Protein AF-A0A2E3DBJ8-F1 (afdb_monomer_lite)

Structure (mmCIF, N/CA/C/O backbone):
data_AF-A0A2E3DBJ8-F1
#
_entry.id   AF-A0A2E3DBJ8-F1
#
loop_
_atom_site.group_PDB
_atom_site.id
_atom_site.type_symbol
_atom_site.label_atom_id
_atom_site.label_alt_id
_atom_site.label_comp_id
_atom_site.label_asym_id
_atom_site.label_entity_id
_atom_site.label_seq_id
_atom_site.pdbx_PDB_ins_code
_atom_site.Cartn_x
_atom_site.Cartn_y
_atom_site.Cartn_z
_atom_site.occupancy
_atom_site.B_iso_or_equiv
_atom_site.auth_seq_id
_atom_site.auth_comp_id
_atom_site.auth_asym_id
_atom_site.auth_atom_id
_atom_site.pdbx_PDB_model_num
ATOM 1 N N . MET A 1 1 ? 2.714 -24.431 -2.925 1.00 64.12 1 MET A N 1
ATOM 2 C CA . MET A 1 1 ? 3.748 -24.515 -3.978 1.00 64.12 1 MET A CA 1
ATOM 3 C C . MET A 1 1 ? 3.813 -23.175 -4.696 1.00 64.12 1 MET A C 1
ATOM 5 O O . MET A 1 1 ? 3.293 -23.070 -5.788 1.00 64.12 1 MET A O 1
ATOM 9 N N . PHE A 1 2 ? 4.335 -22.157 -4.012 1.00 64.56 2 PHE A N 1
ATOM 10 C CA . PHE A 1 2 ? 4.740 -20.825 -4.486 1.00 64.56 2 PHE A CA 1
ATOM 11 C C . PHE A 1 2 ? 5.292 -20.165 -3.223 1.00 64.56 2 PHE A C 1
ATOM 13 O O . PHE A 1 2 ? 4.551 -19.555 -2.455 1.00 64.56 2 PHE A O 1
ATOM 20 N N . GLU A 1 3 ? 6.553 -20.436 -2.913 1.00 76.12 3 GLU A N 1
ATOM 21 C CA . GLU A 1 3 ? 7.221 -19.737 -1.821 1.00 76.12 3 GLU A CA 1
ATOM 22 C C . GLU A 1 3 ? 7.548 -18.342 -2.352 1.00 76.12 3 GLU A C 1
ATOM 24 O O . GLU A 1 3 ? 8.418 -18.189 -3.203 1.00 76.12 3 GLU A O 1
ATOM 29 N N . ILE A 1 4 ? 6.760 -17.334 -1.957 1.00 84.00 4 ILE A N 1
ATOM 30 C CA . ILE A 1 4 ? 6.989 -15.956 -2.398 1.00 84.00 4 ILE A CA 1
ATOM 31 C C . ILE A 1 4 ? 8.116 -15.369 -1.544 1.00 84.00 4 ILE A C 1
ATOM 33 O O . ILE A 1 4 ? 7.918 -14.858 -0.442 1.00 84.00 4 ILE A O 1
ATOM 37 N N . GLY A 1 5 ? 9.340 -15.553 -2.019 1.00 90.31 5 GLY A N 1
ATOM 38 C CA . GLY A 1 5 ? 10.532 -14.992 -1.416 1.00 90.31 5 GLY A CA 1
ATOM 39 C C . GLY A 1 5 ? 10.829 -13.589 -1.934 1.00 90.31 5 GLY A C 1
ATOM 40 O O . GLY A 1 5 ? 10.189 -13.043 -2.839 1.00 90.31 5 GLY A O 1
ATOM 41 N N . PHE A 1 6 ? 11.847 -12.980 -1.331 1.00 93.69 6 PHE A N 1
ATOM 42 C CA . PHE A 1 6 ? 12.380 -11.700 -1.789 1.00 93.69 6 PHE A CA 1
ATOM 43 C C . PHE A 1 6 ? 12.876 -11.738 -3.254 1.00 93.69 6 PHE A C 1
ATOM 45 O O . PHE A 1 6 ? 12.580 -10.791 -3.989 1.00 93.69 6 PHE A O 1
ATOM 52 N N . PRO A 1 7 ? 13.564 -12.801 -3.731 1.00 93.44 7 PRO A N 1
ATOM 53 C CA . PRO A 1 7 ? 13.980 -12.898 -5.133 1.00 93.44 7 PRO A CA 1
ATOM 54 C C . PRO A 1 7 ? 12.807 -12.894 -6.121 1.00 93.44 7 PRO A C 1
ATOM 56 O O . PRO A 1 7 ? 12.862 -12.219 -7.149 1.00 93.44 7 PRO A O 1
ATOM 59 N N . GLU A 1 8 ? 11.719 -13.590 -5.801 1.00 92.19 8 GLU A N 1
ATOM 60 C CA . GLU A 1 8 ? 10.527 -13.687 -6.641 1.00 92.19 8 GLU A CA 1
ATOM 61 C C . GLU A 1 8 ? 9.845 -12.322 -6.794 1.00 92.19 8 GLU A C 1
ATOM 63 O O . GLU A 1 8 ? 9.451 -11.948 -7.901 1.00 92.19 8 GLU A O 1
ATOM 68 N N . LEU A 1 9 ? 9.772 -11.530 -5.715 1.00 93.44 9 LEU A N 1
ATOM 69 C CA . LEU A 1 9 ? 9.250 -10.161 -5.775 1.00 93.44 9 LEU A CA 1
ATOM 70 C C . LEU A 1 9 ? 10.073 -9.264 -6.707 1.00 93.44 9 LEU A C 1
ATOM 72 O O . LEU A 1 9 ? 9.493 -8.465 -7.441 1.00 93.44 9 LEU A O 1
ATOM 76 N N . ILE A 1 10 ? 11.402 -9.406 -6.721 1.00 94.94 10 ILE A N 1
ATOM 77 C CA . ILE A 1 10 ? 12.270 -8.649 -7.637 1.00 94.94 10 ILE A CA 1
ATOM 78 C C . ILE A 1 10 ? 11.977 -9.028 -9.090 1.00 94.94 10 ILE A C 1
ATOM 80 O O . ILE A 1 10 ? 11.841 -8.143 -9.935 1.00 94.94 10 ILE A O 1
ATOM 84 N N . VAL A 1 11 ? 11.841 -10.323 -9.389 1.00 95.06 11 VAL A N 1
ATOM 85 C CA . VAL A 1 11 ? 11.512 -10.791 -10.745 1.00 95.06 11 VAL A CA 1
ATOM 86 C C . VAL A 1 11 ? 10.172 -10.213 -11.200 1.00 95.06 11 VAL A C 1
ATOM 88 O O . VAL A 1 11 ? 10.083 -9.653 -12.293 1.00 95.06 11 VAL A O 1
ATOM 91 N N . ILE A 1 12 ? 9.148 -10.268 -10.346 1.00 93.69 12 ILE A N 1
ATOM 92 C CA . ILE A 1 12 ? 7.830 -9.689 -10.636 1.00 93.69 12 ILE A CA 1
ATOM 93 C C . ILE A 1 12 ? 7.934 -8.174 -10.846 1.00 93.69 12 ILE A C 1
ATOM 95 O O . ILE A 1 12 ? 7.332 -7.646 -11.784 1.00 93.69 12 ILE A O 1
ATOM 99 N N . ALA A 1 13 ? 8.714 -7.469 -10.021 1.00 93.38 13 ALA A N 1
ATOM 100 C CA . ALA A 1 13 ? 8.919 -6.031 -10.153 1.00 93.38 13 ALA A CA 1
ATOM 101 C C . ALA A 1 13 ? 9.552 -5.678 -11.504 1.00 93.38 13 ALA A C 1
ATOM 103 O O . ALA A 1 13 ? 9.046 -4.792 -12.188 1.00 93.38 13 ALA A O 1
ATOM 104 N N . ILE A 1 14 ? 10.592 -6.403 -11.926 1.00 95.56 14 ILE A N 1
ATOM 105 C CA . ILE A 1 14 ? 11.251 -6.198 -13.223 1.00 95.56 14 ILE A CA 1
ATOM 106 C C . ILE A 1 14 ? 10.274 -6.455 -14.373 1.00 95.56 14 ILE A C 1
ATOM 108 O O . ILE A 1 14 ? 10.142 -5.611 -15.257 1.00 95.56 14 ILE A O 1
ATOM 112 N N . VAL A 1 15 ? 9.553 -7.580 -14.354 1.00 94.88 15 VAL A N 1
ATOM 113 C CA . VAL A 1 15 ? 8.572 -7.914 -15.401 1.00 94.88 15 VAL A CA 1
ATOM 114 C C . VAL A 1 15 ? 7.490 -6.839 -15.492 1.00 94.88 15 VAL A C 1
ATOM 116 O O . VAL A 1 15 ? 7.182 -6.357 -16.582 1.00 94.88 15 VAL A O 1
ATOM 119 N N . THR A 1 16 ? 6.963 -6.399 -14.349 1.00 93.50 16 THR A N 1
ATOM 120 C CA . THR A 1 16 ? 5.969 -5.319 -14.283 1.00 93.50 16 THR A CA 1
ATOM 121 C C . THR A 1 16 ? 6.530 -4.021 -14.860 1.00 93.50 16 THR A C 1
ATOM 123 O O . THR A 1 16 ? 5.851 -3.346 -15.632 1.00 93.50 16 THR A O 1
ATOM 126 N N . LEU A 1 17 ? 7.783 -3.691 -14.537 1.00 93.62 17 LEU A N 1
ATOM 127 C CA . LEU A 1 17 ? 8.474 -2.503 -15.031 1.00 93.62 17 LEU A CA 1
ATOM 128 C C . LEU A 1 17 ? 8.656 -2.530 -16.550 1.00 93.62 17 LEU A C 1
ATOM 130 O O . LEU A 1 17 ? 8.526 -1.491 -17.184 1.00 93.62 17 LEU A O 1
ATOM 134 N N . VAL A 1 18 ? 8.925 -3.695 -17.138 1.00 94.75 18 VAL A N 1
ATOM 135 C CA . VAL A 1 18 ? 9.076 -3.849 -18.593 1.00 94.75 18 VAL A CA 1
ATOM 136 C C . VAL A 1 18 ? 7.728 -3.734 -19.306 1.00 94.75 18 VAL A C 1
ATOM 138 O O . VAL A 1 18 ? 7.632 -3.045 -20.317 1.00 94.75 18 VAL A O 1
ATOM 141 N N . VAL A 1 19 ? 6.681 -4.372 -18.779 1.00 93.81 19 VAL A N 1
ATOM 142 C CA . VAL A 1 19 ? 5.345 -4.383 -19.401 1.00 93.81 19 VAL A CA 1
ATOM 143 C C . VAL A 1 19 ? 4.663 -3.018 -19.303 1.00 93.81 19 VAL A C 1
ATOM 145 O O . VAL A 1 19 ? 4.098 -2.523 -20.276 1.00 93.81 19 VAL A O 1
ATOM 148 N N . VAL A 1 20 ? 4.697 -2.409 -18.117 1.00 89.50 20 VAL A N 1
ATOM 149 C CA . VAL A 1 20 ? 4.037 -1.125 -17.836 1.00 89.50 20 VAL A CA 1
ATOM 150 C C . VAL A 1 20 ? 4.932 0.055 -18.223 1.00 89.50 20 VAL A C 1
ATOM 152 O O . VAL A 1 20 ? 4.434 1.110 -18.620 1.00 89.50 20 VAL A O 1
ATOM 155 N N . GLY A 1 21 ? 6.249 -0.122 -18.137 1.00 90.88 21 GLY A N 1
ATOM 156 C CA . GLY A 1 21 ? 7.250 0.932 -18.258 1.00 90.88 21 GLY A CA 1
ATOM 157 C C . GLY A 1 21 ? 7.570 1.577 -16.896 1.00 90.88 21 GLY A C 1
ATOM 158 O O . GLY A 1 21 ? 6.645 1.910 -16.143 1.00 90.88 21 GLY A O 1
ATOM 159 N N . PRO A 1 22 ? 8.855 1.836 -16.572 1.00 88.38 22 PRO A N 1
ATOM 160 C CA . PRO A 1 22 ? 9.257 2.459 -15.304 1.00 88.38 22 PRO A CA 1
ATOM 161 C C . PRO A 1 22 ?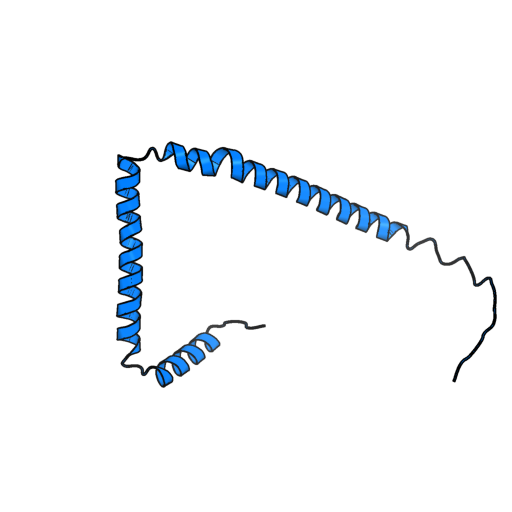 8.672 3.852 -15.095 1.00 88.38 22 PRO A C 1
ATOM 163 O O . PRO A 1 22 ? 8.413 4.259 -13.966 1.00 88.38 22 PRO A O 1
ATOM 166 N N . GLU A 1 23 ? 8.411 4.572 -16.180 1.00 91.12 23 GLU A N 1
ATOM 167 C CA . GLU A 1 23 ? 7.883 5.934 -16.138 1.00 91.12 23 GLU A CA 1
ATOM 168 C C . GLU A 1 23 ? 6.409 5.987 -15.705 1.00 91.12 23 GLU A C 1
ATOM 170 O O . GLU A 1 23 ? 5.950 7.000 -15.174 1.00 91.12 23 GLU A O 1
ATOM 175 N N . LYS A 1 24 ? 5.662 4.886 -15.883 1.00 89.19 24 LYS A N 1
ATOM 176 C CA . LYS A 1 24 ? 4.215 4.828 -15.622 1.00 89.19 24 LYS A CA 1
ATOM 177 C C . LYS A 1 24 ? 3.860 4.240 -14.256 1.00 89.19 24 LYS A C 1
ATOM 179 O O . LYS A 1 24 ? 2.848 4.641 -13.686 1.00 89.19 24 LYS A O 1
ATOM 184 N N . ILE A 1 25 ? 4.700 3.380 -13.670 1.00 90.69 25 ILE A N 1
ATOM 185 C CA . ILE A 1 25 ? 4.518 2.887 -12.289 1.00 90.69 25 ILE A CA 1
ATOM 186 C C . ILE A 1 25 ? 4.303 4.013 -11.264 1.00 90.69 25 ILE A C 1
ATOM 188 O O . ILE A 1 25 ? 3.335 3.922 -10.505 1.00 90.69 25 ILE A O 1
ATOM 192 N N . PRO A 1 26 ? 5.112 5.093 -11.216 1.00 87.50 26 PRO A N 1
ATOM 193 C CA . PRO A 1 26 ? 4.893 6.153 -10.235 1.00 87.50 26 PRO A CA 1
ATOM 194 C C . PRO A 1 26 ? 3.543 6.847 -10.429 1.00 87.50 26 PRO A C 1
ATOM 196 O O . PRO A 1 26 ? 2.963 7.320 -9.457 1.00 87.50 26 PRO A O 1
ATOM 199 N N . GLN A 1 27 ? 3.018 6.897 -11.656 1.00 91.25 27 GLN A N 1
ATOM 200 C CA . GLN A 1 27 ? 1.686 7.438 -11.922 1.00 91.25 27 GLN A CA 1
ATOM 201 C C . GLN A 1 27 ? 0.596 6.491 -11.404 1.00 91.25 27 GLN A C 1
ATOM 203 O O . GLN A 1 27 ? -0.285 6.934 -10.674 1.00 91.25 27 GLN A O 1
ATOM 208 N N . VAL A 1 28 ? 0.703 5.186 -11.684 1.00 92.19 28 VAL A N 1
ATOM 209 C CA . VAL A 1 28 ? -0.243 4.162 -11.202 1.00 92.19 28 VAL A CA 1
ATOM 210 C C . VAL A 1 28 ? -0.274 4.108 -9.673 1.00 92.19 28 VAL A C 1
ATOM 212 O O . VAL A 1 28 ? -1.351 4.138 -9.082 1.00 92.19 28 VAL A O 1
ATOM 215 N N . VAL A 1 29 ? 0.890 4.106 -9.017 1.00 93.69 29 VAL A N 1
ATOM 216 C CA . VAL A 1 29 ? 0.986 4.126 -7.549 1.00 93.69 29 VAL A CA 1
ATOM 217 C C . VAL A 1 29 ? 0.365 5.398 -6.982 1.00 93.69 29 VAL A C 1
ATOM 219 O O . VAL A 1 29 ? -0.371 5.316 -6.003 1.00 93.69 29 VAL A O 1
ATOM 222 N N . LYS A 1 30 ? 0.591 6.570 -7.590 1.00 93.75 30 LYS A N 1
ATOM 223 C CA . LYS A 1 30 ? -0.048 7.827 -7.160 1.00 93.75 30 LYS A CA 1
ATOM 224 C C . LYS A 1 30 ? -1.570 7.758 -7.264 1.00 93.75 30 LYS A C 1
ATOM 226 O O . LYS A 1 30 ? -2.250 8.166 -6.329 1.00 93.75 30 LYS A O 1
ATOM 231 N N . THR A 1 31 ? -2.105 7.207 -8.351 1.00 93.25 31 THR A N 1
ATOM 232 C CA . THR A 1 31 ? -3.551 7.026 -8.507 1.00 93.25 31 THR A CA 1
ATOM 233 C C . THR A 1 31 ? -4.085 6.062 -7.454 1.00 93.25 31 THR A C 1
ATOM 235 O O . THR A 1 31 ? -4.936 6.446 -6.661 1.00 93.25 31 THR A O 1
ATOM 238 N N . VAL A 1 32 ? -3.551 4.844 -7.371 1.00 94.88 32 VAL A N 1
ATOM 239 C CA . VAL A 1 32 ? -4.028 3.829 -6.418 1.00 94.88 32 VAL A CA 1
ATOM 240 C C . VAL A 1 32 ? -3.900 4.32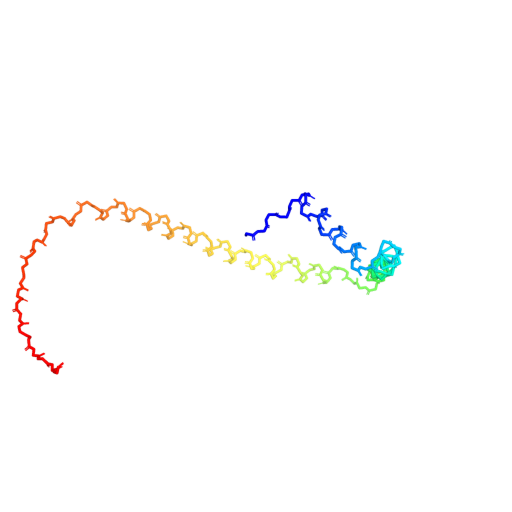0 -4.974 1.00 94.88 32 VAL A C 1
ATOM 242 O O . VAL A 1 32 ? -4.851 4.213 -4.205 1.00 94.88 32 VAL A O 1
ATOM 245 N N . SER A 1 33 ? -2.771 4.934 -4.611 1.00 94.00 33 SER A N 1
ATOM 246 C CA . SER A 1 33 ? -2.567 5.476 -3.262 1.00 94.00 33 SER A CA 1
ATOM 247 C C . SER A 1 33 ? -3.504 6.637 -2.940 1.00 94.00 33 SER A C 1
ATOM 249 O O . SER A 1 33 ? -3.951 6.740 -1.801 1.00 94.00 33 SER A O 1
ATOM 251 N N . PHE A 1 34 ? -3.865 7.476 -3.914 1.00 93.44 34 PHE A N 1
ATOM 252 C CA . PHE A 1 34 ? -4.880 8.510 -3.722 1.00 93.44 34 PHE A CA 1
ATOM 253 C C . PHE A 1 34 ? -6.253 7.904 -3.403 1.00 93.44 34 PHE A C 1
ATOM 255 O O . PHE A 1 34 ? -6.911 8.359 -2.469 1.00 93.44 34 PHE A O 1
ATOM 262 N N . TRP A 1 35 ? -6.659 6.847 -4.114 1.00 92.31 35 TRP A N 1
ATOM 263 C CA . TRP A 1 35 ? -7.913 6.132 -3.846 1.00 92.31 35 TRP A CA 1
ATOM 264 C C . TRP A 1 35 ? -7.906 5.454 -2.474 1.00 92.31 35 TRP A C 1
ATOM 266 O O . TRP A 1 35 ? -8.850 5.624 -1.705 1.00 92.31 35 TRP A O 1
ATOM 276 N N . VAL A 1 36 ? -6.819 4.760 -2.125 1.00 92.75 36 VAL A N 1
ATOM 277 C CA . VAL A 1 36 ? -6.662 4.135 -0.802 1.00 92.75 36 VAL A CA 1
ATOM 278 C C . VAL A 1 36 ? -6.700 5.191 0.300 1.00 92.75 36 VAL A C 1
ATOM 280 O O . VAL A 1 36 ? -7.458 5.048 1.252 1.00 92.75 36 VAL A O 1
ATOM 283 N N . ARG A 1 37 ? -5.969 6.301 0.141 1.00 90.44 37 ARG A N 1
ATOM 284 C CA . ARG A 1 37 ? -5.967 7.410 1.103 1.00 90.44 37 ARG A CA 1
ATOM 285 C C . ARG A 1 37 ? -7.352 8.028 1.259 1.00 90.44 37 ARG A C 1
ATOM 287 O O . ARG A 1 37 ? -7.759 8.323 2.377 1.00 90.44 37 ARG A O 1
ATOM 294 N N . ARG A 1 38 ? -8.081 8.222 0.157 1.00 86.12 38 ARG A N 1
ATOM 295 C CA . ARG A 1 38 ? -9.454 8.740 0.181 1.00 86.12 38 ARG A CA 1
ATOM 296 C C . ARG A 1 38 ? -10.366 7.828 1.002 1.00 86.12 38 ARG A C 1
ATOM 298 O O . ARG A 1 38 ? -11.137 8.345 1.801 1.00 86.12 38 ARG A O 1
ATOM 305 N N . ILE A 1 39 ? -10.241 6.512 0.827 1.00 87.00 39 ILE A N 1
ATOM 306 C CA . ILE A 1 39 ? -11.007 5.504 1.568 1.00 87.00 39 ILE A CA 1
ATOM 307 C C . ILE A 1 39 ? -10.620 5.518 3.051 1.00 87.00 39 ILE A C 1
ATOM 309 O O . ILE A 1 39 ? -11.510 5.590 3.891 1.00 87.00 39 ILE A O 1
ATOM 313 N N . SER A 1 40 ? -9.324 5.533 3.387 1.00 84.31 40 SER A N 1
ATOM 314 C CA . SER A 1 40 ? -8.852 5.594 4.780 1.00 84.31 40 SER A CA 1
ATOM 315 C C . SER A 1 40 ? -9.390 6.817 5.527 1.00 84.31 40 SER A C 1
ATOM 317 O O . SER A 1 40 ? -9.882 6.679 6.641 1.00 84.31 40 SER A O 1
ATOM 319 N N . LEU A 1 41 ? -9.379 7.992 4.890 1.00 77.62 41 LEU A N 1
ATOM 320 C CA . LEU A 1 41 ? -9.906 9.228 5.481 1.00 77.62 41 LEU A CA 1
ATOM 321 C C . LEU A 1 41 ? -11.432 9.190 5.673 1.00 77.62 41 LEU A C 1
ATOM 323 O O . LEU A 1 41 ? -11.957 9.796 6.602 1.00 77.62 41 LEU A O 1
ATOM 327 N N . SER A 1 42 ? -12.165 8.470 4.819 1.00 73.50 42 SER A N 1
ATOM 328 C CA . SER A 1 42 ? -13.608 8.285 4.997 1.00 73.50 42 SER A CA 1
ATOM 329 C C . SER A 1 42 ? -13.942 7.459 6.243 1.00 73.50 42 SER A C 1
ATOM 331 O O . SER A 1 42 ? -14.946 7.752 6.880 1.00 73.50 42 SER A O 1
ATOM 333 N N . PHE A 1 43 ? -13.107 6.496 6.646 1.00 70.56 43 PHE A N 1
ATOM 334 C CA . PHE A 1 43 ? -13.306 5.758 7.902 1.00 70.56 43 PHE A CA 1
ATOM 335 C C . PHE A 1 43 ? -13.072 6.619 9.149 1.00 70.56 43 PHE A C 1
ATOM 337 O O . PHE A 1 43 ? -13.747 6.412 10.153 1.00 70.56 43 PHE A O 1
ATOM 344 N N . GLU A 1 44 ? -12.150 7.583 9.095 1.00 68.44 44 GLU A N 1
ATOM 345 C CA . GLU A 1 44 ? -11.880 8.502 10.211 1.00 68.44 44 GLU A CA 1
ATOM 346 C C . GLU A 1 44 ? -13.069 9.437 10.466 1.00 68.44 44 GLU A C 1
ATOM 348 O O . GLU A 1 44 ? -13.531 9.538 11.600 1.00 68.44 44 GLU A O 1
ATOM 353 N N . ASN A 1 45 ? -13.634 10.023 9.406 1.00 65.81 45 ASN A N 1
ATOM 354 C CA . ASN A 1 45 ? -14.824 10.874 9.513 1.00 65.81 45 ASN A CA 1
ATOM 355 C C . ASN A 1 45 ? -16.064 10.074 9.933 1.00 65.81 45 ASN A C 1
ATOM 357 O O . ASN A 1 45 ? -16.833 10.528 10.771 1.00 65.81 45 ASN A O 1
ATOM 361 N N . ILE A 1 46 ? -16.225 8.853 9.406 1.00 62.75 46 ILE A N 1
ATOM 362 C CA . ILE A 1 46 ? -17.284 7.937 9.842 1.00 62.75 46 ILE A CA 1
ATOM 363 C C . ILE A 1 46 ? -17.123 7.616 11.330 1.00 62.75 46 ILE A C 1
ATOM 365 O O . ILE A 1 46 ? -18.114 7.572 12.037 1.00 62.75 46 ILE A O 1
ATOM 369 N N . LYS A 1 47 ? -15.903 7.428 11.842 1.00 63.81 47 LYS A N 1
ATOM 370 C CA . LYS A 1 47 ? -15.676 7.178 13.271 1.00 63.81 47 LYS A CA 1
ATOM 371 C C . LYS A 1 47 ? -16.062 8.385 14.135 1.00 63.81 47 LYS A C 1
ATOM 373 O O . LYS A 1 47 ? -16.707 8.192 15.159 1.00 63.81 47 LYS A O 1
ATOM 378 N N . GLU A 1 48 ? -15.696 9.599 13.724 1.00 65.31 48 GLU A N 1
ATOM 379 C CA . GLU A 1 48 ? -16.005 10.834 14.462 1.00 65.31 48 GLU A CA 1
ATOM 380 C C . GLU A 1 48 ? -17.507 11.186 14.436 1.00 65.31 48 GLU A C 1
ATOM 382 O O . GLU A 1 48 ? -18.045 11.690 15.422 1.00 65.31 48 GLU A O 1
ATOM 387 N N . GLU A 1 49 ? -18.199 10.865 13.341 1.00 58.19 49 GLU A N 1
ATOM 388 C CA . GLU A 1 49 ? -19.644 11.067 13.178 1.00 58.19 49 GLU A CA 1
ATOM 389 C C . GLU A 1 49 ? -20.463 9.935 13.835 1.00 58.19 49 GLU A C 1
ATOM 391 O O . GLU A 1 49 ? -21.466 10.198 14.498 1.00 58.19 49 GLU A O 1
ATOM 396 N N . ILE A 1 50 ? -19.980 8.685 13.781 1.00 56.41 50 ILE A N 1
ATOM 397 C CA . ILE A 1 50 ? -20.551 7.551 14.529 1.00 56.41 50 ILE A CA 1
ATOM 398 C C . ILE A 1 50 ? -20.460 7.802 16.035 1.00 56.41 50 ILE A C 1
ATOM 400 O O . ILE A 1 50 ? -21.434 7.551 16.728 1.00 56.41 50 ILE A O 1
ATOM 404 N N . GLU A 1 51 ? -19.346 8.319 16.557 1.00 56.72 51 GLU A N 1
ATOM 405 C CA . GLU A 1 51 ? -19.164 8.527 18.003 1.00 56.72 51 GLU A CA 1
ATOM 406 C C . GLU A 1 51 ? -20.041 9.660 18.570 1.00 56.72 51 GLU A C 1
ATOM 408 O O . GLU A 1 51 ? -20.324 9.675 19.768 1.00 56.72 51 GLU A O 1
ATOM 413 N N . ARG A 1 52 ? -20.516 10.589 17.725 1.00 63.12 52 ARG A N 1
ATOM 414 C CA . ARG A 1 52 ? -21.383 11.704 18.151 1.00 63.12 52 ARG A CA 1
ATOM 415 C C . ARG A 1 52 ? -22.880 11.457 17.991 1.00 63.12 52 ARG A C 1
ATOM 417 O O . ARG A 1 52 ? -23.638 12.128 18.687 1.00 63.12 52 ARG A O 1
ATOM 424 N N . GLU A 1 53 ? -23.315 10.526 17.143 1.00 54.56 53 GLU A N 1
ATOM 425 C CA . GLU A 1 53 ? -24.753 10.332 16.875 1.00 54.56 53 GLU A CA 1
ATOM 426 C C . GLU A 1 53 ? -25.234 8.877 16.972 1.00 54.56 53 GLU A C 1
ATOM 428 O O . GLU A 1 53 ? -26.429 8.626 17.129 1.00 54.56 53 GLU A O 1
ATOM 433 N N . ILE A 1 54 ? -24.326 7.901 16.980 1.00 54.69 54 ILE A N 1
ATOM 434 C CA . ILE A 1 54 ? -24.666 6.491 17.160 1.00 54.69 54 ILE A CA 1
ATOM 435 C C . ILE A 1 54 ? -24.012 6.013 18.448 1.00 54.69 54 ILE A C 1
ATOM 437 O O . ILE A 1 54 ? -22.796 5.968 18.582 1.00 54.69 54 ILE A O 1
ATOM 441 N N . ASN A 1 55 ? -24.849 5.616 19.403 1.00 55.72 55 ASN A N 1
ATOM 442 C CA . ASN A 1 55 ? -24.453 4.810 20.550 1.00 55.72 55 ASN A CA 1
ATOM 443 C C . ASN A 1 55 ? -23.537 3.663 20.079 1.00 55.72 55 ASN A C 1
ATOM 445 O O . ASN A 1 55 ? -24.005 2.611 19.639 1.00 55.72 55 ASN A O 1
ATOM 449 N N . ALA A 1 56 ? -22.218 3.845 20.191 1.00 53.78 56 ALA A N 1
ATOM 450 C CA . ALA A 1 56 ? -21.228 2.801 19.939 1.00 53.78 56 ALA A CA 1
ATOM 451 C C . ALA A 1 56 ? -21.406 1.607 20.896 1.00 53.78 56 ALA A C 1
ATOM 453 O O . ALA A 1 56 ? -20.799 0.557 20.687 1.00 53.78 56 ALA A O 1
ATOM 454 N N . ASP A 1 57 ? -22.270 1.753 21.901 1.00 57.72 57 ASP A N 1
ATOM 455 C CA . ASP A 1 57 ? -22.724 0.701 22.796 1.00 57.72 57 ASP A CA 1
ATOM 456 C C . ASP A 1 57 ? -23.636 -0.326 22.111 1.00 57.72 57 ASP A C 1
ATOM 458 O O . ASP A 1 57 ? -23.572 -1.497 22.467 1.00 57.72 57 ASP A O 1
ATOM 462 N N . GLU A 1 58 ? -24.406 0.022 21.075 1.00 55.41 58 GLU A N 1
ATOM 463 C CA . GLU A 1 58 ? -25.363 -0.926 20.479 1.00 55.41 58 GLU A CA 1
ATOM 464 C C . GLU A 1 58 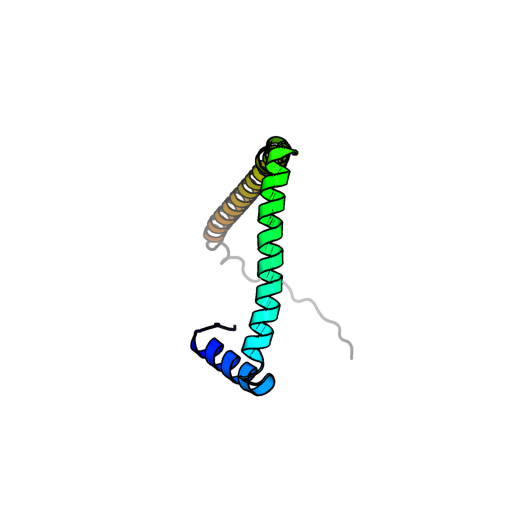? -24.706 -1.871 19.456 1.00 55.41 58 GLU A C 1
ATOM 466 O O . GLU A 1 58 ? -25.034 -3.056 19.407 1.00 55.41 58 GLU A O 1
ATOM 471 N N . ILE A 1 59 ? -23.691 -1.408 18.712 1.00 54.47 59 ILE A N 1
ATOM 472 C CA . ILE A 1 59 ? -22.902 -2.271 17.808 1.00 54.47 59 ILE A CA 1
ATOM 473 C C . ILE A 1 59 ? -21.813 -3.033 18.579 1.00 54.47 59 ILE A C 1
ATOM 475 O O . ILE A 1 59 ? -21.577 -4.210 18.292 1.00 54.47 59 ILE A O 1
ATOM 479 N N . ARG A 1 60 ? -21.181 -2.425 19.600 1.00 54.38 60 ARG A N 1
ATOM 480 C CA . ARG A 1 60 ? -20.289 -3.180 20.497 1.00 54.38 60 ARG A CA 1
ATOM 481 C C . ARG A 1 60 ? -21.058 -4.248 21.262 1.00 54.38 60 ARG A C 1
ATOM 483 O O . ARG A 1 60 ? -20.550 -5.356 21.344 1.00 54.38 60 ARG A O 1
ATOM 490 N N . ALA A 1 61 ? -22.267 -3.981 21.757 1.00 56.56 61 ALA A N 1
ATOM 491 C CA . ALA A 1 61 ? -23.061 -5.004 22.438 1.00 56.56 61 ALA A CA 1
ATOM 492 C C . ALA A 1 61 ? -23.485 -6.141 21.491 1.00 56.56 61 ALA A C 1
ATOM 494 O O . ALA A 1 61 ? -23.366 -7.308 21.863 1.00 56.56 61 ALA A O 1
ATOM 495 N N . GLN A 1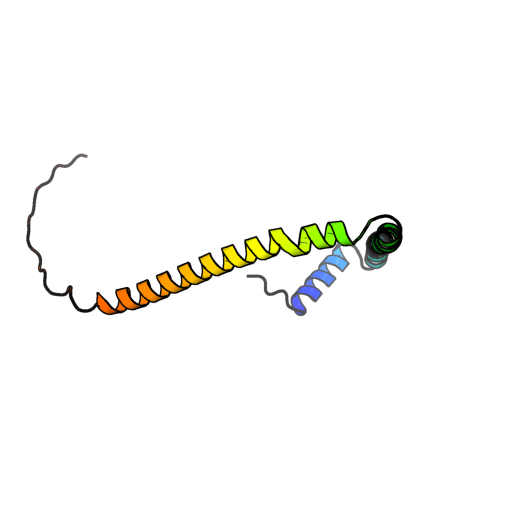 62 ? -23.892 -5.832 20.253 1.00 52.69 62 GLN A N 1
ATOM 496 C CA . GLN A 1 62 ? -24.337 -6.848 19.288 1.00 52.69 62 GLN A CA 1
ATOM 497 C C . GLN A 1 62 ? -23.202 -7.735 18.749 1.00 52.69 62 GLN A C 1
ATOM 499 O O . GLN A 1 62 ? -23.416 -8.923 18.496 1.00 52.69 62 GLN A O 1
ATOM 504 N N . ILE A 1 63 ? -21.992 -7.187 18.593 1.00 55.09 63 ILE A N 1
ATOM 505 C CA . ILE A 1 63 ? -20.831 -7.949 18.106 1.00 55.09 63 ILE A CA 1
ATOM 506 C C . ILE A 1 63 ? -20.073 -8.624 19.259 1.00 55.09 63 ILE A C 1
ATOM 508 O O . ILE A 1 63 ? -19.522 -9.707 19.072 1.00 55.09 63 ILE A O 1
ATOM 512 N N . HIS A 1 64 ? -20.033 -8.018 20.450 1.00 57.06 64 HIS A N 1
ATOM 513 C CA . HIS A 1 64 ? -19.159 -8.481 21.528 1.00 57.06 64 HIS A CA 1
ATOM 514 C C . HIS A 1 64 ? -19.808 -9.469 22.503 1.00 57.06 64 HIS A C 1
ATOM 516 O O . HIS A 1 64 ? -19.074 -10.297 23.033 1.00 57.06 64 HIS A O 1
ATOM 522 N N . ASN A 1 65 ? -21.127 -9.435 22.745 1.00 60.12 65 ASN A N 1
ATOM 523 C CA . ASN A 1 65 ? -21.666 -10.188 23.889 1.00 60.12 65 ASN A CA 1
ATOM 524 C C . ASN A 1 65 ? -22.244 -11.574 23.576 1.00 60.12 65 ASN A C 1
ATOM 526 O O . ASN A 1 65 ? -21.853 -12.526 24.242 1.00 60.12 65 ASN A O 1
ATOM 530 N N . ASP A 1 66 ? -23.083 -11.755 22.552 1.00 59.34 66 ASP A N 1
ATOM 531 C CA . ASP A 1 66 ? -23.854 -13.013 22.483 1.00 59.34 66 ASP A CA 1
ATOM 532 C C . ASP A 1 66 ? -23.515 -13.922 21.296 1.00 59.34 66 ASP A C 1
ATOM 534 O O . ASP A 1 66 ? -23.490 -15.144 21.436 1.00 59.34 66 ASP A O 1
ATOM 538 N N . SER A 1 67 ? -23.222 -13.371 20.117 1.00 62.09 67 SER A N 1
ATOM 539 C CA . SER A 1 67 ? -23.074 -14.175 18.891 1.00 62.09 67 SER A CA 1
ATOM 540 C C . SER A 1 67 ? -21.671 -14.771 18.720 1.00 62.09 67 SER A C 1
ATOM 542 O O . SER A 1 67 ? -21.522 -15.951 18.384 1.00 62.09 67 SER A O 1
ATOM 544 N N . ILE A 1 68 ? -20.628 -13.983 18.997 1.00 65.56 68 ILE A N 1
ATOM 545 C CA . ILE A 1 68 ? -19.233 -14.427 18.880 1.00 65.56 68 ILE A CA 1
ATOM 546 C C . ILE A 1 68 ? -18.844 -15.333 20.053 1.00 65.56 68 ILE A C 1
ATOM 548 O O . ILE A 1 68 ? -18.280 -16.398 19.833 1.00 65.56 68 ILE A O 1
ATOM 552 N N . MET A 1 69 ? -19.215 -14.999 21.291 1.00 65.75 69 MET A N 1
ATOM 553 C CA . MET A 1 69 ? -18.907 -15.856 22.448 1.00 65.75 69 MET A CA 1
ATOM 554 C C . MET A 1 69 ? -19.607 -17.219 22.366 1.00 65.75 69 MET A C 1
ATOM 556 O O . MET A 1 69 ? -18.996 -18.246 22.660 1.00 65.75 69 MET A O 1
ATOM 560 N N . LYS A 1 70 ? -20.862 -17.259 21.899 1.00 73.06 70 LYS A N 1
ATOM 561 C CA . LYS A 1 70 ? -21.600 -18.514 21.719 1.00 73.06 70 LYS A CA 1
ATOM 562 C C . LYS A 1 70 ? -21.011 -19.381 20.606 1.00 73.06 70 LYS A C 1
ATOM 564 O O . LYS A 1 70 ? -20.815 -20.573 20.818 1.00 73.06 70 LYS A O 1
ATOM 569 N N . SER A 1 71 ? -20.666 -18.791 19.459 1.00 70.44 71 SER A N 1
ATOM 570 C CA . SER A 1 71 ? -20.021 -19.535 18.365 1.00 70.44 71 SER A CA 1
ATOM 571 C C . SER A 1 71 ? -18.616 -20.028 18.729 1.00 70.44 71 SER A C 1
ATOM 573 O O . SER A 1 71 ? -18.238 -21.128 18.326 1.00 70.44 71 SER A O 1
ATOM 575 N N . LEU A 1 72 ? -17.863 -19.278 19.539 1.00 74.88 72 LEU A N 1
ATOM 576 C CA . LEU A 1 72 ? -16.568 -19.717 20.063 1.00 74.88 72 LEU A CA 1
ATOM 577 C C . LEU A 1 72 ? -16.707 -20.875 21.058 1.00 74.88 72 LEU A C 1
ATOM 579 O O . LEU A 1 72 ? -15.954 -21.839 20.945 1.00 74.88 72 LEU A O 1
ATOM 583 N N . ASN A 1 73 ? -17.681 -20.826 21.973 1.00 79.25 73 ASN A N 1
ATOM 584 C CA . ASN A 1 73 ? -17.948 -21.917 22.919 1.00 79.25 73 ASN A CA 1
ATOM 585 C C . ASN A 1 73 ? -18.400 -23.197 22.201 1.00 79.25 73 ASN A C 1
ATOM 587 O O . ASN A 1 73 ? -17.805 -24.248 22.411 1.00 79.25 73 ASN A O 1
ATOM 591 N N . GLU A 1 74 ? -19.357 -23.100 21.271 1.00 81.12 74 GLU A N 1
ATOM 592 C CA . GLU A 1 74 ? -19.801 -24.249 20.465 1.00 81.12 74 GLU A CA 1
ATOM 593 C C . GLU A 1 74 ? -18.660 -24.847 19.625 1.00 81.12 74 GLU A C 1
ATOM 595 O O . GLU A 1 74 ? -18.600 -26.058 19.409 1.00 81.12 74 GLU A O 1
ATOM 600 N N . THR A 1 75 ? -17.744 -24.004 19.138 1.00 81.25 75 THR A N 1
ATOM 601 C CA . THR A 1 75 ? -16.550 -24.464 18.418 1.00 81.25 75 THR A CA 1
ATOM 602 C C . THR A 1 75 ? -15.571 -25.156 19.365 1.00 81.25 75 THR A C 1
ATOM 604 O O . THR A 1 75 ? -15.017 -26.189 19.001 1.00 81.25 75 THR A O 1
ATOM 607 N N . GLN A 1 76 ? -15.379 -24.638 20.581 1.00 83.38 76 GLN A N 1
ATOM 608 C CA . GLN A 1 76 ? -14.521 -25.264 21.588 1.00 83.38 76 GLN A CA 1
ATOM 609 C C . GLN A 1 76 ? -15.042 -26.644 22.003 1.00 83.38 76 GLN A C 1
ATOM 611 O O . GLN A 1 76 ? -14.259 -27.590 22.049 1.00 83.38 76 GLN A O 1
ATOM 616 N N . ASP A 1 77 ? -16.353 -26.773 22.220 1.00 88.50 77 ASP A N 1
ATOM 617 C CA . ASP A 1 77 ? -16.993 -28.035 22.601 1.00 88.50 77 ASP A CA 1
ATOM 618 C C . ASP A 1 77 ? -16.821 -29.095 21.503 1.00 88.50 77 ASP A C 1
ATOM 620 O O . ASP A 1 77 ? -16.385 -30.215 21.773 1.00 88.50 77 ASP A O 1
ATOM 624 N N . LYS A 1 78 ? -17.055 -28.718 20.237 1.00 85.50 78 LYS A N 1
ATOM 625 C CA . LYS A 1 78 ? -16.844 -29.605 19.079 1.00 85.50 78 LYS A CA 1
ATOM 626 C C . LYS A 1 78 ? -15.381 -30.005 18.905 1.00 85.50 78 LYS A C 1
ATOM 628 O O . LYS A 1 78 ? -15.096 -31.143 18.539 1.00 85.50 78 LYS A O 1
ATOM 633 N N . LEU A 1 79 ? -14.445 -29.087 19.152 1.00 86.50 79 LEU A N 1
ATOM 634 C CA . LEU A 1 79 ? -13.012 -29.381 19.098 1.00 86.50 79 LEU A CA 1
ATOM 635 C C . LEU A 1 79 ? -12.585 -30.318 20.231 1.00 86.50 79 LEU A C 1
ATOM 637 O O . LEU A 1 79 ? -11.768 -31.209 20.004 1.00 86.50 79 LEU A O 1
ATOM 641 N N . GLN A 1 80 ? -13.142 -30.148 21.431 1.00 88.31 80 GLN A N 1
ATOM 642 C CA . GLN A 1 80 ? -12.866 -31.018 22.570 1.00 88.31 80 GLN A CA 1
ATOM 643 C C . GLN A 1 80 ? -13.431 -32.427 22.355 1.00 88.31 80 GLN A C 1
ATOM 645 O O . GLN A 1 80 ? -12.748 -33.406 22.657 1.00 88.31 80 GLN A O 1
ATOM 650 N N . GLU A 1 81 ? -14.640 -32.542 21.802 1.00 88.88 81 GLU A N 1
ATOM 651 C CA . GLU A 1 81 ? -15.251 -33.821 21.430 1.00 88.88 81 GLU A CA 1
ATOM 652 C C . GLU A 1 81 ? -14.433 -34.526 20.343 1.00 88.88 81 GLU A C 1
ATOM 654 O O . GLU A 1 81 ? -14.017 -35.668 20.536 1.00 88.88 81 GLU A O 1
ATOM 659 N N . ALA A 1 82 ? -14.066 -33.813 19.274 1.00 85.62 82 ALA A N 1
ATOM 660 C CA . ALA A 1 82 ? -13.203 -34.349 18.224 1.00 85.62 82 ALA A CA 1
ATOM 661 C C . ALA A 1 82 ? -11.832 -34.789 18.766 1.00 85.62 82 ALA A C 1
ATOM 663 O O . ALA A 1 82 ? -11.331 -35.848 18.395 1.00 85.62 82 ALA A O 1
ATOM 664 N N . ALA A 1 83 ? -11.226 -34.020 19.678 1.00 86.94 83 ALA A N 1
ATOM 665 C CA . ALA A 1 83 ? -9.965 -34.388 20.319 1.00 86.94 83 ALA A CA 1
ATOM 666 C C . ALA A 1 83 ? -10.106 -35.633 21.210 1.00 86.94 83 ALA A C 1
ATOM 668 O O . ALA A 1 83 ? -9.197 -36.469 21.258 1.00 86.94 83 ALA A O 1
ATOM 669 N N . LYS A 1 84 ? -11.240 -35.781 21.904 1.00 89.38 84 LYS A N 1
ATOM 670 C CA . LYS A 1 84 ? -11.542 -36.945 22.743 1.00 89.38 84 LYS A CA 1
ATOM 671 C C . LYS A 1 84 ? -11.777 -38.196 21.903 1.00 89.38 84 LYS A C 1
ATOM 673 O O . LYS A 1 84 ? -11.223 -39.237 22.245 1.00 89.38 84 LYS A O 1
ATOM 678 N N . ASP A 1 85 ? -12.516 -38.090 20.805 1.00 88.44 85 ASP A N 1
ATOM 679 C CA . ASP A 1 85 ? -12.752 -39.192 19.870 1.00 88.44 85 ASP A CA 1
ATOM 680 C C . ASP A 1 85 ? -11.468 -39.623 19.173 1.00 88.44 85 ASP A C 1
ATO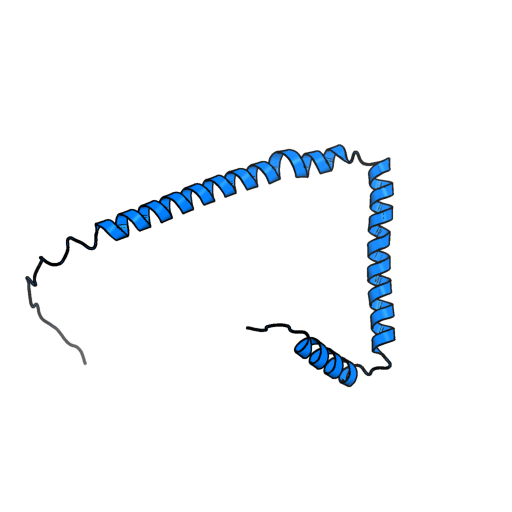M 682 O O . ASP A 1 85 ? -11.202 -40.817 19.056 1.00 88.44 85 ASP A O 1
ATOM 686 N N . LEU A 1 86 ? -10.616 -38.666 18.796 1.00 85.12 86 LEU A N 1
ATOM 687 C CA . LEU A 1 86 ? -9.307 -38.969 18.233 1.00 85.12 86 LEU A CA 1
ATOM 688 C C . LEU A 1 86 ? -8.422 -39.673 19.263 1.00 85.12 86 LEU A C 1
ATOM 690 O O . LEU A 1 86 ? -7.819 -40.695 18.957 1.00 85.12 86 LEU A O 1
ATOM 694 N N . SER A 1 87 ? -8.394 -39.180 20.505 1.00 84.88 87 SER A N 1
ATOM 695 C CA . SER A 1 87 ? -7.650 -39.821 21.593 1.00 84.88 87 SER A CA 1
ATOM 696 C C . SER A 1 87 ? -8.162 -41.238 21.844 1.00 84.88 87 SER A C 1
ATOM 698 O O . SER A 1 87 ? -7.374 -42.176 21.918 1.00 84.88 87 SER A O 1
ATOM 700 N N . ARG A 1 88 ? -9.485 -41.423 21.910 1.00 86.69 88 ARG A N 1
ATOM 701 C CA . ARG A 1 88 ? -10.119 -42.729 22.114 1.00 86.69 88 ARG A CA 1
ATOM 702 C C . ARG A 1 88 ? -9.821 -43.682 20.961 1.00 86.69 88 ARG A C 1
ATOM 704 O O . ARG A 1 88 ? -9.414 -44.807 21.219 1.00 86.69 88 ARG A O 1
ATOM 711 N N . GLY A 1 89 ? -9.930 -43.208 19.721 1.00 79.31 89 GLY A N 1
ATOM 712 C CA . GLY A 1 89 ? -9.581 -43.960 18.520 1.00 79.31 89 GLY A CA 1
ATOM 713 C C . GLY A 1 89 ? -8.102 -44.344 18.481 1.00 79.31 89 GLY A C 1
ATOM 714 O O . GLY A 1 89 ? -7.778 -45.454 18.077 1.00 79.31 89 GLY A O 1
ATOM 715 N N . VAL A 1 90 ? -7.202 -43.489 18.974 1.00 75.94 90 VAL A N 1
ATOM 716 C CA . VAL A 1 90 ? -5.766 -43.792 19.107 1.00 75.94 90 VAL A CA 1
ATOM 717 C C . VAL A 1 90 ? -5.514 -44.864 20.179 1.00 75.94 90 VAL A C 1
ATOM 719 O O . VAL A 1 90 ? -4.711 -45.775 19.957 1.00 75.94 90 VAL A O 1
ATOM 722 N N . TYR A 1 91 ? -6.231 -44.827 21.308 1.00 68.25 91 TYR A N 1
ATOM 723 C CA . TYR A 1 91 ? -6.145 -45.867 22.343 1.00 68.25 91 TYR A CA 1
ATOM 724 C C . TYR A 1 91 ? -6.778 -47.207 21.902 1.00 68.25 91 TYR A C 1
ATOM 726 O O . TYR A 1 91 ? -6.172 -48.255 22.137 1.00 68.25 91 TYR A O 1
ATOM 734 N N . GLU A 1 92 ? -7.929 -47.194 21.212 1.00 65.00 92 GLU A N 1
ATOM 735 C CA . GLU A 1 92 ? -8.585 -48.386 20.630 1.00 65.00 92 GLU A CA 1
ATOM 736 C C . GLU A 1 92 ? -7.732 -49.006 19.508 1.00 65.00 92 GLU A C 1
ATOM 738 O O . GLU A 1 92 ? -7.499 -50.215 19.502 1.00 65.00 92 GLU A O 1
ATOM 743 N N . SER A 1 93 ? -7.141 -48.187 18.630 1.00 60.88 93 SER A N 1
ATOM 744 C CA . SER A 1 93 ? -6.259 -48.668 17.550 1.00 60.88 93 SER A CA 1
ATOM 745 C C . SER A 1 93 ? -4.988 -49.346 18.073 1.00 60.88 93 SER A C 1
ATOM 747 O O . SER A 1 93 ? -4.428 -50.214 17.407 1.00 60.88 93 SER A O 1
ATOM 749 N N . THR A 1 94 ? -4.540 -48.990 19.281 1.00 60.75 94 THR A N 1
ATOM 750 C CA . THR A 1 94 ? -3.376 -49.618 19.927 1.00 60.75 94 THR A CA 1
ATOM 751 C C . THR A 1 94 ? -3.743 -50.936 20.628 1.00 60.75 94 THR A C 1
ATOM 753 O O . THR A 1 94 ? -2.873 -51.778 20.842 1.00 60.75 94 THR A O 1
ATOM 756 N N . THR A 1 95 ? -5.021 -51.160 20.963 1.00 59.94 95 THR A N 1
ATOM 757 C CA . THR A 1 95 ? -5.471 -52.368 21.681 1.00 59.94 95 THR A CA 1
ATOM 758 C C . THR A 1 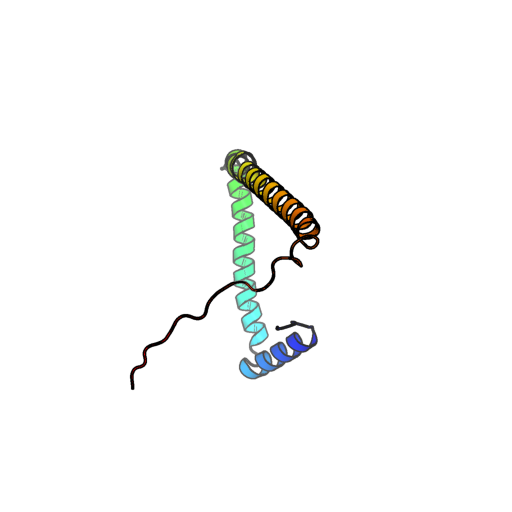95 ? -6.018 -53.483 20.779 1.00 59.94 95 THR A C 1
ATOM 760 O O . THR A 1 95 ? -5.992 -54.640 21.199 1.00 59.94 95 THR A O 1
ATOM 763 N N . GLU A 1 96 ? -6.411 -53.208 19.529 1.00 53.66 96 GLU A N 1
ATOM 764 C CA . GLU A 1 96 ? -6.890 -54.249 18.593 1.00 53.66 96 GLU A CA 1
ATOM 765 C C . GLU A 1 96 ? -5.804 -54.907 17.712 1.00 53.66 96 GLU A C 1
ATOM 767 O O . GLU A 1 96 ? -6.052 -55.951 17.108 1.00 53.66 96 GLU A O 1
ATOM 772 N N . GLN A 1 97 ? -4.563 -54.406 17.690 1.00 48.19 97 GLN A N 1
ATOM 773 C CA . GLN A 1 97 ? -3.482 -55.011 16.885 1.00 48.19 97 GLN A CA 1
ATOM 774 C C . GLN A 1 97 ? -2.863 -56.293 17.491 1.00 48.19 97 GLN A C 1
ATOM 776 O O . GLN A 1 97 ? -1.972 -56.892 16.894 1.00 48.19 97 GLN A O 1
ATOM 781 N N . GLY A 1 98 ? -3.342 -56.745 18.658 1.00 47.12 98 GLY A N 1
ATOM 782 C CA . GLY A 1 98 ? -2.813 -57.909 19.382 1.00 47.12 98 GLY A CA 1
ATOM 783 C C . GLY A 1 98 ? -3.618 -59.212 19.280 1.00 47.12 98 GLY A C 1
ATOM 784 O O . GLY A 1 98 ? -3.266 -60.158 19.982 1.00 47.12 98 GLY A O 1
ATOM 785 N N . LYS A 1 99 ? -4.704 -59.293 18.487 1.00 47.44 99 LYS A N 1
ATOM 786 C CA . LYS A 1 99 ? -5.652 -60.428 18.599 1.00 47.44 99 LYS A CA 1
ATOM 787 C C . LYS A 1 99 ? -6.149 -61.130 17.327 1.00 47.44 99 LYS A C 1
ATOM 789 O O . LYS A 1 99 ? -6.894 -62.089 17.475 1.00 47.44 99 LYS A O 1
ATOM 794 N N . ASN A 1 100 ? -5.706 -60.760 16.121 1.00 43.19 100 ASN A N 1
ATOM 795 C CA . ASN A 1 100 ? -6.195 -61.367 14.865 1.00 43.19 100 ASN A CA 1
ATOM 796 C C . ASN A 1 100 ? -5.092 -62.041 14.020 1.00 43.19 100 ASN A C 1
ATOM 798 O O . ASN A 1 100 ? -5.003 -61.817 12.816 1.00 43.19 100 ASN A O 1
ATOM 802 N N . SER A 1 101 ? -4.263 -62.889 14.638 1.00 50.22 101 SER A N 1
ATOM 803 C CA . SER A 1 101 ? -3.365 -63.809 13.907 1.00 50.22 101 SER A CA 1
ATOM 804 C C . SER A 1 101 ? -3.851 -65.261 13.910 1.00 50.22 101 SER A C 1
ATOM 806 O O . SER A 1 101 ? -3.115 -66.137 13.470 1.00 50.22 101 SER A O 1
ATOM 808 N N . ASP A 1 102 ? -5.068 -65.533 14.386 1.00 47.62 102 ASP A N 1
ATOM 809 C CA . ASP A 1 102 ? -5.546 -66.905 14.564 1.00 47.62 102 ASP A CA 1
ATOM 810 C C . ASP A 1 102 ? -7.008 -67.069 14.129 1.00 47.62 102 ASP A C 1
ATOM 812 O O . ASP A 1 102 ? -7.877 -67.432 14.910 1.00 47.62 102 ASP A O 1
ATOM 816 N N . GLU A 1 103 ? -7.301 -66.799 12.854 1.00 49.53 103 GLU A N 1
ATOM 817 C CA . GLU A 1 103 ? -8.418 -67.489 12.200 1.00 49.53 103 GLU A CA 1
ATOM 818 C C . GLU A 1 103 ? -8.098 -67.748 10.729 1.00 49.53 103 GLU A C 1
ATOM 820 O O . GLU A 1 103 ? -8.395 -66.997 9.798 1.00 49.53 103 GLU A O 1
ATOM 825 N N . SER A 1 104 ? -7.381 -68.854 10.571 1.00 40.53 104 SER A N 1
ATOM 826 C CA . SER A 1 104 ? -7.059 -69.506 9.319 1.00 40.53 104 SER A CA 1
ATOM 827 C C . SER A 1 104 ? -8.293 -69.719 8.444 1.00 40.53 104 SER A C 1
ATOM 829 O O . SER A 1 104 ? -9.280 -70.326 8.850 1.00 40.53 104 SER A O 1
ATOM 831 N N . GLN A 1 105 ? -8.151 -69.284 7.191 1.00 47.12 105 GLN A N 1
ATOM 832 C CA . GLN A 1 105 ? -8.424 -70.072 5.986 1.00 47.12 105 GLN A CA 1
ATOM 833 C C . GLN A 1 105 ? -9.413 -71.228 6.180 1.00 47.12 105 GLN A C 1
ATOM 835 O O . GLN A 1 105 ? -9.040 -72.352 6.513 1.00 47.12 105 GLN A O 1
ATOM 840 N N . GLY A 1 106 ? -10.686 -70.968 5.895 1.00 36.06 106 GLY A N 1
ATOM 841 C CA . GLY A 1 106 ? -11.703 -71.986 6.089 1.00 36.06 106 GLY A CA 1
ATOM 842 C C . GLY A 1 106 ? -13.024 -71.701 5.400 1.00 36.06 106 GLY A C 1
ATOM 843 O O . GLY A 1 106 ? -14.028 -71.621 6.091 1.00 36.06 106 GLY A O 1
ATOM 844 N N . LYS A 1 107 ? -13.050 -71.613 4.060 1.00 45.38 107 LYS A N 1
ATOM 845 C CA . LYS A 1 107 ? -13.976 -72.397 3.205 1.00 45.38 107 LYS A CA 1
ATOM 846 C C . LYS A 1 107 ? -14.226 -71.790 1.821 1.00 45.38 107 LYS A C 1
ATOM 848 O O . LYS A 1 107 ? -14.776 -70.707 1.701 1.00 45.38 107 LYS A O 1
ATOM 853 N N . LYS A 1 108 ? -14.059 -72.691 0.840 1.00 54.34 108 LYS A N 1
ATOM 854 C CA . LYS A 1 108 ? -14.941 -72.938 -0.322 1.00 54.34 108 LYS A CA 1
ATOM 855 C C . LYS A 1 108 ? -14.914 -71.838 -1.386 1.00 54.34 108 LYS A C 1
ATOM 857 O O . LYS A 1 108 ? -15.547 -70.807 -1.256 1.00 54.34 108 LYS A O 1
ATOM 862 N N . ILE A 1 109 ? -14.172 -72.024 -2.479 1.00 46.09 109 ILE A N 1
ATOM 863 C CA . ILE A 1 109 ? -14.531 -72.935 -3.587 1.00 46.09 109 ILE A CA 1
ATOM 864 C C . ILE A 1 109 ? -16.048 -72.952 -3.816 1.00 46.09 109 ILE A C 1
ATOM 866 O O . ILE A 1 109 ? -16.764 -73.766 -3.233 1.00 46.09 109 ILE A O 1
ATOM 870 N N . SER A 1 110 ? -16.517 -72.077 -4.699 1.00 57.53 110 SER A N 1
ATOM 871 C CA . SER A 1 110 ? -17.704 -72.330 -5.509 1.00 57.53 110 SER A CA 1
ATOM 872 C C . SER A 1 110 ? -17.568 -71.595 -6.841 1.00 57.53 110 SER A C 1
ATOM 874 O O . SER A 1 110 ? -17.452 -70.374 -6.866 1.00 57.53 110 SER A O 1
ATOM 876 N N . ASN A 1 111 ? -17.557 -72.394 -7.911 1.00 48.22 111 ASN A N 1
ATOM 877 C CA . ASN A 1 111 ? -17.897 -72.111 -9.313 1.00 48.22 111 ASN A CA 1
ATOM 878 C C . ASN A 1 111 ? -18.694 -70.803 -9.515 1.00 48.22 111 ASN A C 1
ATOM 880 O O . ASN A 1 111 ? -19.623 -70.538 -8.761 1.00 48.22 111 ASN A O 1
ATOM 884 N N . GLY A 1 112 ? -18.442 -69.957 -10.513 1.00 42.81 112 GLY A N 1
ATOM 885 C CA . GLY A 1 112 ? -18.052 -70.239 -11.892 1.00 42.81 112 GLY A CA 1
ATOM 886 C C . GLY A 1 112 ? -19.277 -70.080 -12.794 1.00 42.81 112 GLY A C 1
ATOM 887 O O . GLY A 1 112 ? -20.196 -70.880 -12.663 1.00 42.81 112 GLY A O 1
ATOM 888 N N . LYS A 1 113 ? -19.279 -69.096 -13.704 1.00 46.59 113 LYS A N 1
ATOM 889 C CA . LYS A 1 113 ? -19.871 -69.185 -15.054 1.00 46.59 113 LYS A CA 1
ATOM 890 C C . LYS A 1 113 ? -19.419 -67.968 -15.908 1.00 46.59 113 LYS A C 1
ATOM 892 O O . LYS A 1 113 ? -19.223 -66.914 -15.307 1.00 46.59 113 LYS A O 1
ATOM 897 N N . PRO A 1 114 ? -19.146 -68.142 -17.225 1.00 52.53 114 PRO A N 1
ATOM 898 C CA . PRO A 1 114 ? -18.466 -67.179 -18.095 1.00 52.53 114 PRO A CA 1
ATOM 899 C C . PRO A 1 114 ? -19.447 -66.098 -18.578 1.00 52.53 114 PRO A C 1
ATOM 901 O O . PRO A 1 114 ? -20.545 -66.028 -18.047 1.00 52.53 114 PRO A O 1
ATOM 904 N N . ASP A 1 115 ? -19.027 -65.167 -19.440 1.00 47.56 115 ASP A N 1
ATOM 905 C CA . ASP A 1 115 ? -19.450 -65.143 -20.848 1.00 47.56 115 ASP A CA 1
ATOM 906 C C . ASP A 1 115 ? -18.511 -64.257 -21.707 1.00 47.56 115 ASP A C 1
ATOM 908 O O . ASP A 1 115 ? -18.158 -63.157 -21.282 1.00 47.56 115 ASP A O 1
ATOM 912 N N . ALA A 1 116 ? -18.222 -64.750 -22.924 1.00 40.31 116 ALA A N 1
ATOM 913 C CA . ALA A 1 116 ? -17.598 -64.123 -24.110 1.00 40.31 116 ALA A CA 1
ATOM 914 C C . ALA A 1 116 ? -16.078 -63.855 -24.125 1.00 40.31 116 ALA A C 1
ATOM 916 O O . ALA A 1 116 ? -15.593 -62.917 -23.459 1.00 40.31 116 ALA A O 1
#

Sequence (116 aa):
MFEIGFPELIVIAIVTLVVVGPEKIPQVVKTVSFWVRRISLSFENIKEEIEREINADEIRAQIHNDSIMKSLNETQDKLQEAAKDLSRGVYESTTEQGKNSDESQGKKISNGKPDA

Foldseek 3Di:
DCPDDPVNVVVVVVVCCVVCNVVCVVVVCVVVVVVVVVVVVVVVVVVVVCVVPPDPVVVCCVPPPDDVVVVVVVVVVVVVVVVVVVVVVVVVVVPPVPPPPDDDDDDDDDDDDDDD

Secondary structure (DSSP, 8-state):
-----HHHHHHHHHHHHHHH-TTTHHHHHHHHHHHHHHHHHHHHHHHHHHHHHS-HHHHHHIIIIIHHHHHHHHHHHHHHHHHHHHHHHHHHHHHSTTS-S---------------

pLDDT: mean 72.49, std 17.83, range [36.06, 95.56]

Radius of gyration: 32.54 Å; chains: 1; bounding box: 39×85×48 Å